Protein AF-A0A935UKI1-F1 (afdb_monomer)

Nearest PDB structures (foldseek):
  5vhy-assembly1_F  TM=3.728E-01  e=3.654E+00  Rattus norvegicus

Radius of gyration: 20.06 Å; Cα contacts (8 Å, |Δi|>4): 167; chains: 1; bounding box: 42×28×61 Å

Sequence (156 aa):
MKQKLTFTSRILVAFASGALIAVFFLPAWRIDLFAPQYPEGLTMNIWINGLSGDVDIINGLNHYIGMKHITVDMFPEFKFLPYVVGFYMLLGLIVAITGKRKFLLIYLGLTVLGGALAMYDFYQWGYKYGHNLDPTAPIQIPGFSYQPPLLGHKDY

Secondary structure (DSSP, 8-state):
---B--HHHHHHHHHHHHHGGGGGTS-SEEEEEEETTEEEEEEEEEETTEEEESHHHHHHHHHHTTPPPP-GGG-GGGGTHHHHHHHHHHHHHHHHHH-BHHHHHHHHHHHHHHHHHHHHHHHHHHHHHHH---TT-S---TT---PPPSSS----

Solvent-accessible surface area (backbone atoms only — not comparable to full-atom values): 8844 Å² total; per-residue (Å²): 128,87,60,61,56,54,70,67,58,24,51,53,37,34,50,59,24,56,55,57,60,52,45,80,80,39,64,69,42,77,47,80,46,79,44,94,92,39,82,88,48,43,42,37,34,34,40,48,65,44,75,46,71,43,53,70,59,51,32,59,55,25,51,40,54,15,30,67,77,83,54,68,82,82,43,68,56,35,80,47,41,59,58,53,53,50,49,51,29,52,52,28,39,50,26,28,73,68,26,37,51,69,52,45,52,51,51,53,52,49,51,53,51,50,52,52,51,52,54,50,50,53,48,52,51,32,47,51,52,18,65,60,52,47,91,81,29,85,44,80,63,91,93,69,62,71,46,69,58,94,69,83,80,79,91,130

Foldseek 3Di:
DPQFADLVVLVVLLVVLVCLVVLQVAFPDKDWADDPVCNVIWIWGHGLQAIDTPLVVVQVVCQQAQFDRDDSVVCPRNVCSVVVSVVLSVLSNVCSVVRGPVSVVVSVVCVVVVVVVVLVVLQVSLQCRFPVGDPPHNDYDPPGTPRADSDDGDDD

Structure (mmCIF, N/CA/C/O backbone):
data_AF-A0A935UKI1-F1
#
_entry.id   AF-A0A935UKI1-F1
#
loop_
_atom_site.group_PDB
_atom_site.id
_atom_site.type_symbol
_atom_site.label_atom_id
_atom_site.label_alt_id
_atom_site.label_comp_id
_atom_site.label_asym_id
_atom_site.label_entity_id
_atom_site.label_seq_id
_atom_site.pdbx_PDB_ins_code
_atom_site.Cartn_x
_atom_site.Cartn_y
_atom_site.Cartn_z
_atom_site.occupancy
_atom_site.B_iso_or_equiv
_atom_site.auth_seq_id
_atom_site.auth_comp_id
_atom_site.auth_asym_id
_atom_site.auth_atom_id
_atom_site.pdbx_PDB_model_num
ATOM 1 N N . MET A 1 1 ? -15.700 -13.249 32.377 1.00 53.31 1 MET A N 1
ATOM 2 C CA . MET A 1 1 ? -14.613 -12.568 31.626 1.00 53.31 1 MET A CA 1
ATOM 3 C C . MET A 1 1 ? -15.061 -11.161 31.243 1.00 53.31 1 MET A C 1
ATOM 5 O O . MET A 1 1 ? -16.158 -11.028 30.715 1.00 53.31 1 MET A O 1
ATOM 9 N N . LYS A 1 2 ? -14.272 -10.111 31.523 1.00 57.97 2 LYS A N 1
ATOM 10 C CA . LYS A 1 2 ? -14.619 -8.726 31.142 1.00 57.97 2 LYS A CA 1
ATOM 11 C C . LYS A 1 2 ? -14.693 -8.619 29.609 1.00 57.97 2 LYS A C 1
ATOM 13 O O . LYS A 1 2 ? -13.683 -8.749 28.930 1.00 57.97 2 LYS A O 1
ATOM 18 N N . GLN A 1 3 ? -15.898 -8.412 29.076 1.00 73.62 3 GLN A N 1
ATOM 19 C CA . GLN A 1 3 ? -16.166 -8.324 27.628 1.00 73.62 3 GLN A CA 1
ATOM 20 C C . GLN A 1 3 ? -15.900 -6.925 27.035 1.00 73.62 3 GLN A C 1
ATOM 22 O O . GLN A 1 3 ? -16.040 -6.724 25.824 1.00 73.62 3 GLN A O 1
ATOM 27 N N . LYS A 1 4 ? -15.534 -5.953 27.882 1.00 85.62 4 LYS A N 1
ATOM 28 C CA . LYS A 1 4 ? -15.270 -4.561 27.503 1.00 85.62 4 LYS A CA 1
ATOM 29 C C . LYS A 1 4 ? -13.772 -4.259 27.496 1.00 85.62 4 LYS A C 1
ATOM 31 O O . LYS A 1 4 ? -13.053 -4.667 28.405 1.00 85.62 4 LYS A O 1
ATOM 36 N N . LEU A 1 5 ? -13.337 -3.532 26.474 1.00 91.56 5 LEU A N 1
ATOM 37 C CA . LEU A 1 5 ? -11.982 -3.008 26.315 1.00 91.56 5 LEU A CA 1
ATOM 38 C C . LEU A 1 5 ? -11.686 -1.904 27.337 1.00 91.56 5 LEU A C 1
ATOM 40 O O . LEU A 1 5 ? -12.594 -1.203 27.791 1.00 91.56 5 LEU A O 1
ATOM 44 N N . THR A 1 6 ? -10.406 -1.733 27.669 1.00 94.94 6 THR A N 1
ATOM 45 C CA . THR A 1 6 ? -9.9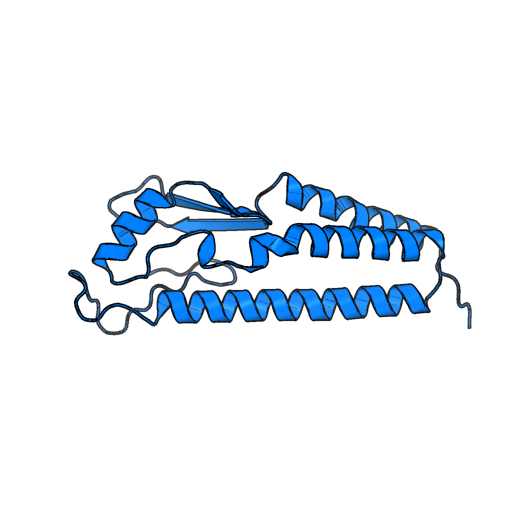43 -0.600 28.479 1.00 94.94 6 THR A CA 1
ATOM 46 C C . THR A 1 6 ? -10.053 0.699 27.680 1.00 94.94 6 THR A C 1
ATOM 48 O O . THR A 1 6 ? -10.100 0.691 26.447 1.00 94.94 6 THR A O 1
ATOM 51 N N . PHE A 1 7 ? -10.089 1.834 28.378 1.00 94.00 7 PHE A N 1
ATOM 52 C CA . PHE A 1 7 ? -10.121 3.149 27.735 1.00 94.00 7 PHE A CA 1
ATOM 53 C C . PHE A 1 7 ? -8.897 3.373 26.835 1.00 94.00 7 PHE A C 1
ATOM 55 O O . PHE A 1 7 ? -9.049 3.775 25.684 1.00 94.00 7 PHE A O 1
ATOM 62 N N . THR A 1 8 ? -7.710 2.985 27.307 1.00 95.50 8 THR A N 1
ATOM 63 C CA . THR A 1 8 ? -6.462 3.046 26.537 1.00 95.50 8 THR A CA 1
ATOM 64 C C . THR A 1 8 ? -6.548 2.253 25.236 1.00 95.50 8 THR A C 1
ATOM 66 O O . THR A 1 8 ? -6.234 2.790 24.181 1.00 95.50 8 THR A O 1
ATOM 69 N N . SER A 1 9 ? -7.041 1.007 25.263 1.00 95.06 9 SER A N 1
ATOM 70 C CA . SER A 1 9 ? -7.194 0.211 24.036 1.00 95.06 9 SER A CA 1
ATOM 71 C C . SER A 1 9 ? -8.155 0.857 23.038 1.00 95.06 9 SER A C 1
ATOM 73 O O . SER A 1 9 ? -7.919 0.795 21.838 1.00 95.06 9 SER A O 1
ATOM 75 N N . ARG A 1 10 ? -9.227 1.499 23.516 1.00 96.50 10 ARG A N 1
ATOM 76 C CA . ARG A 1 10 ? -10.185 2.200 22.649 1.00 96.50 10 ARG A CA 1
ATOM 77 C C . ARG A 1 10 ? -9.544 3.413 21.976 1.00 96.50 10 ARG A C 1
ATOM 79 O O . ARG A 1 10 ? -9.740 3.591 20.779 1.00 96.50 10 ARG A O 1
ATOM 86 N N . ILE A 1 11 ? -8.750 4.192 22.717 1.00 97.69 11 ILE A N 1
ATOM 87 C CA . ILE A 1 11 ? -7.986 5.320 22.162 1.00 97.69 11 ILE A CA 1
ATOM 88 C C . ILE A 1 11 ? -6.979 4.832 21.123 1.00 97.69 11 ILE A C 1
ATOM 90 O O . ILE A 1 11 ? -6.933 5.383 20.030 1.00 97.69 11 ILE A O 1
ATOM 94 N N . LEU A 1 12 ? -6.209 3.785 21.431 1.00 97.06 12 LEU A N 1
ATOM 95 C CA . LEU A 1 12 ? -5.208 3.248 20.505 1.00 97.06 12 LEU A CA 1
ATOM 96 C C . LEU A 1 12 ? -5.843 2.765 19.200 1.00 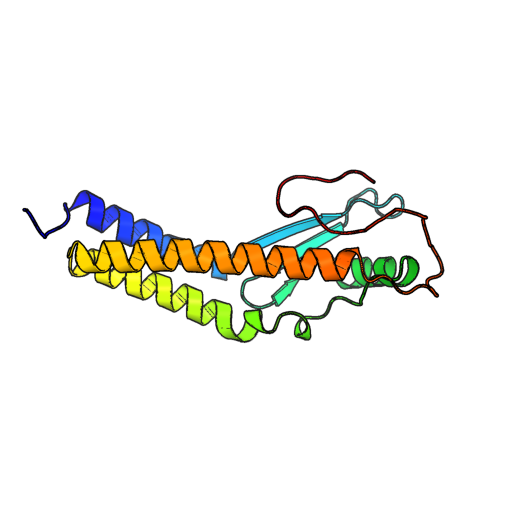97.06 12 LEU A C 1
ATOM 98 O O . LEU A 1 12 ? -5.327 3.061 18.128 1.00 97.06 12 LEU A O 1
ATOM 102 N N . VAL A 1 13 ? -6.984 2.072 19.276 1.00 97.06 13 VAL A N 1
ATOM 103 C CA . VAL A 1 13 ? -7.714 1.640 18.077 1.00 97.06 13 VAL A CA 1
ATOM 104 C C . VAL A 1 13 ? -8.238 2.843 17.294 1.00 97.06 13 VAL A C 1
ATOM 106 O O . VAL A 1 13 ? -8.071 2.872 16.079 1.00 97.06 13 VAL A O 1
ATOM 109 N N . ALA A 1 14 ? -8.825 3.846 17.956 1.00 97.62 14 ALA A N 1
ATOM 110 C CA . ALA A 1 14 ? -9.289 5.058 17.279 1.00 97.62 14 ALA A CA 1
ATOM 111 C C . ALA A 1 14 ? -8.140 5.785 16.568 1.00 97.62 14 ALA A C 1
ATOM 113 O O . ALA A 1 14 ? -8.281 6.155 15.407 1.00 97.62 14 ALA A O 1
ATOM 114 N N . PHE A 1 15 ? -6.997 5.930 17.241 1.00 97.94 15 PHE A N 1
ATOM 115 C CA . PHE A 1 15 ? -5.806 6.557 16.681 1.00 97.94 15 PHE A CA 1
ATOM 116 C C . PHE A 1 15 ? -5.261 5.774 15.483 1.00 97.94 15 PHE A C 1
ATOM 118 O O . PHE A 1 15 ? -5.082 6.351 14.417 1.00 97.94 15 PHE A O 1
ATOM 125 N N . ALA A 1 16 ? -5.069 4.458 15.618 1.00 95.88 16 ALA A N 1
ATOM 126 C CA . ALA A 1 16 ? -4.573 3.611 14.533 1.00 95.88 16 ALA A CA 1
ATOM 127 C C . ALA A 1 16 ? -5.515 3.612 13.318 1.00 95.88 16 ALA A C 1
ATOM 129 O O . ALA A 1 16 ? -5.062 3.677 12.181 1.00 95.88 16 ALA A O 1
ATOM 130 N N . SER A 1 17 ? -6.828 3.589 13.558 1.00 96.31 17 SER A N 1
ATOM 131 C CA . SER A 1 17 ? -7.833 3.651 12.490 1.00 96.31 17 SER A CA 1
ATOM 132 C C . SER A 1 17 ? -7.856 5.027 11.831 1.00 96.31 17 SER A C 1
ATOM 134 O O . SER A 1 17 ? -7.966 5.120 10.617 1.00 96.31 17 SER A O 1
ATOM 136 N N . GLY A 1 18 ? -7.707 6.100 12.612 1.00 97.12 18 GLY A N 1
ATOM 137 C CA . GLY A 1 18 ? -7.590 7.462 12.096 1.00 97.12 18 GLY A CA 1
ATOM 138 C C . GLY A 1 18 ? -6.321 7.672 11.270 1.00 97.12 18 GLY A C 1
ATOM 139 O O . GLY A 1 18 ? -6.378 8.337 10.242 1.00 97.12 18 GLY A O 1
ATOM 140 N N . ALA A 1 19 ? -5.202 7.055 11.656 1.00 97.12 19 ALA A N 1
ATOM 141 C CA . ALA A 1 19 ? -3.925 7.162 10.950 1.00 97.12 19 ALA A CA 1
ATOM 142 C C . ALA A 1 19 ? -3.980 6.635 9.504 1.00 97.12 19 ALA A C 1
ATOM 144 O O . ALA A 1 19 ? -3.221 7.106 8.661 1.00 97.12 19 ALA A O 1
ATOM 145 N N . LEU A 1 20 ? -4.916 5.731 9.183 1.00 96.50 20 LEU A N 1
ATOM 146 C CA . LEU A 1 20 ? -5.144 5.263 7.809 1.00 96.50 20 LEU A CA 1
ATOM 147 C C . LEU A 1 20 ? -5.518 6.395 6.839 1.00 96.50 20 LEU A C 1
ATOM 149 O O . LEU A 1 20 ? -5.316 6.248 5.636 1.00 96.50 20 LEU A O 1
ATOM 153 N N . ILE A 1 21 ? -5.997 7.542 7.337 1.00 97.12 21 ILE A N 1
ATOM 154 C CA . ILE A 1 21 ? -6.265 8.712 6.495 1.00 97.12 21 ILE A CA 1
ATOM 155 C C . ILE A 1 21 ? -5.007 9.205 5.764 1.00 97.12 21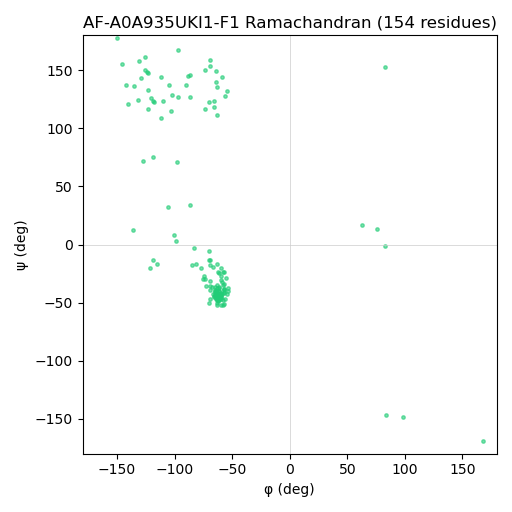 ILE A C 1
ATOM 157 O O . ILE A 1 21 ? -5.112 9.764 4.678 1.00 97.12 21 ILE A O 1
ATOM 161 N N . ALA A 1 22 ? -3.813 8.960 6.317 1.00 97.31 22 ALA A N 1
ATOM 162 C CA . ALA A 1 22 ? -2.550 9.368 5.708 1.00 97.31 22 ALA A CA 1
ATOM 163 C C . ALA A 1 22 ? -2.342 8.754 4.314 1.00 97.31 22 ALA A C 1
ATOM 165 O O . ALA A 1 22 ? -1.755 9.395 3.447 1.00 97.31 22 ALA A O 1
ATOM 166 N N . VAL A 1 23 ? -2.884 7.558 4.068 1.00 95.94 23 VAL A N 1
ATOM 167 C CA . VAL A 1 23 ? -2.742 6.824 2.799 1.00 95.94 23 VAL A CA 1
ATOM 168 C C . VAL A 1 23 ? -3.507 7.508 1.643 1.00 95.94 23 VAL A C 1
ATOM 170 O O . VAL A 1 23 ? -3.272 7.219 0.476 1.00 95.94 23 VAL A O 1
ATOM 173 N N . PHE A 1 24 ? -4.392 8.469 1.937 1.00 96.25 24 PHE A N 1
ATOM 174 C CA . PHE A 1 24 ? -5.031 9.315 0.918 1.00 96.25 24 PHE A CA 1
ATOM 175 C C . PHE A 1 24 ? -4.153 10.487 0.459 1.00 96.25 24 PHE A C 1
ATOM 177 O O . PHE A 1 24 ? -4.439 11.091 -0.572 1.00 96.25 24 PHE A O 1
ATOM 184 N N . PHE A 1 25 ? -3.110 10.825 1.219 1.00 96.88 25 PHE A N 1
ATOM 185 C CA . PHE A 1 25 ? -2.256 11.991 0.972 1.00 96.88 25 PHE A CA 1
ATOM 186 C C . PHE A 1 25 ? -0.794 11.626 0.716 1.00 96.88 25 PHE A C 1
ATOM 188 O O . PHE A 1 25 ? -0.025 12.468 0.260 1.00 96.88 25 PHE A O 1
ATOM 195 N N . LEU A 1 26 ? -0.408 10.386 1.007 1.00 97.06 26 LEU A N 1
ATOM 196 C CA . LEU A 1 26 ? 0.937 9.863 0.818 1.00 97.06 26 LEU A CA 1
ATOM 197 C C . LEU A 1 26 ? 0.886 8.626 -0.087 1.00 97.06 26 LEU A C 1
ATOM 199 O O . LEU A 1 26 ? -0.086 7.868 -0.007 1.00 97.06 26 LEU A O 1
ATOM 203 N N . PRO A 1 27 ? 1.927 8.379 -0.904 1.00 96.50 27 PRO A N 1
ATOM 204 C CA . PRO A 1 27 ? 2.054 7.123 -1.629 1.00 96.50 27 PRO A CA 1
ATOM 205 C C . PRO A 1 27 ? 1.980 5.941 -0.661 1.00 96.50 27 PRO A C 1
ATOM 207 O O . PRO A 1 27 ? 2.665 5.919 0.363 1.00 96.50 27 PRO A O 1
ATOM 210 N N . ALA A 1 28 ? 1.157 4.951 -0.995 1.00 93.88 28 ALA A N 1
ATOM 211 C CA . ALA A 1 28 ? 1.088 3.700 -0.248 1.00 93.88 28 ALA A CA 1
ATOM 212 C C . ALA A 1 28 ? 2.372 2.880 -0.435 1.00 93.88 28 ALA A C 1
ATOM 214 O O . ALA A 1 28 ? 2.786 2.160 0.472 1.00 93.88 28 ALA A O 1
ATOM 215 N N . TRP A 1 29 ? 3.001 3.007 -1.606 1.00 93.50 29 TRP A N 1
ATOM 216 C CA . TRP A 1 29 ? 4.274 2.378 -1.924 1.00 93.50 29 TRP A CA 1
ATOM 217 C C . TRP A 1 29 ? 5.112 3.263 -2.846 1.00 93.50 29 TRP A C 1
ATOM 219 O O . TRP A 1 29 ? 4.576 4.064 -3.612 1.00 93.50 29 TRP A O 1
ATOM 229 N N . ARG A 1 30 ? 6.432 3.087 -2.805 1.00 93.94 30 ARG A N 1
ATOM 230 C CA . ARG A 1 30 ? 7.380 3.741 -3.710 1.00 93.94 30 ARG A CA 1
ATOM 231 C C . ARG A 1 30 ? 8.392 2.719 -4.204 1.00 93.94 3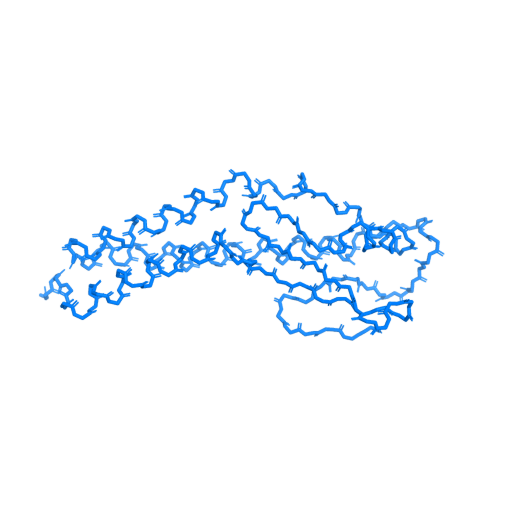0 ARG A C 1
ATOM 233 O O . ARG A 1 30 ? 8.867 1.896 -3.426 1.00 93.94 30 ARG A O 1
ATOM 240 N N . ILE A 1 31 ? 8.688 2.771 -5.496 1.00 92.94 31 ILE A N 1
ATOM 241 C CA . ILE A 1 31 ? 9.721 1.972 -6.148 1.00 92.94 31 ILE A CA 1
ATOM 242 C C . ILE A 1 31 ? 10.737 2.941 -6.737 1.00 92.94 31 ILE A C 1
ATOM 244 O O . ILE A 1 31 ? 10.372 3.809 -7.530 1.00 92.94 31 ILE A O 1
ATOM 248 N N . ASP A 1 32 ? 11.993 2.779 -6.340 1.00 93.31 32 ASP A N 1
ATOM 249 C CA . ASP A 1 32 ? 13.123 3.495 -6.916 1.00 93.31 32 ASP A CA 1
ATOM 250 C C . ASP A 1 32 ? 13.865 2.545 -7.864 1.00 93.31 32 ASP A C 1
ATOM 252 O O . ASP A 1 32 ? 14.175 1.406 -7.504 1.00 93.31 32 ASP A O 1
ATOM 256 N N . LEU A 1 33 ? 14.108 3.000 -9.090 1.00 91.62 33 LEU A N 1
ATOM 257 C CA . LEU A 1 33 ? 14.788 2.255 -10.142 1.00 91.62 33 LEU A CA 1
ATOM 258 C C . LEU A 1 33 ? 16.038 3.018 -10.562 1.00 91.62 33 LEU A C 1
ATOM 260 O O . LEU A 1 33 ? 15.965 4.180 -10.947 1.00 91.62 33 LEU A O 1
ATOM 264 N N . PHE A 1 34 ? 17.182 2.347 -10.535 1.00 90.00 34 PHE A N 1
ATOM 265 C CA . PHE A 1 34 ? 18.446 2.920 -10.977 1.00 90.00 34 PHE A CA 1
ATOM 266 C C . PHE A 1 34 ? 18.864 2.246 -12.275 1.00 90.00 34 PHE A C 1
ATOM 268 O O . PHE A 1 34 ? 18.981 1.024 -12.341 1.00 90.00 34 PHE A O 1
ATOM 275 N N . ALA A 1 35 ? 19.073 3.050 -13.312 1.00 86.44 35 ALA A N 1
ATOM 276 C CA . ALA A 1 35 ? 19.557 2.590 -14.604 1.00 86.44 35 ALA A CA 1
ATOM 277 C C . ALA A 1 35 ? 20.830 3.365 -14.963 1.00 86.44 35 ALA A C 1
ATOM 279 O O . ALA A 1 35 ? 20.918 4.548 -14.635 1.00 86.44 35 ALA A O 1
ATOM 280 N N . PRO A 1 36 ? 21.790 2.771 -15.696 1.00 85.31 36 PRO A N 1
ATOM 281 C CA . PRO A 1 36 ? 22.990 3.489 -16.127 1.00 85.31 36 PRO A CA 1
ATOM 282 C C . PRO A 1 36 ? 22.696 4.776 -16.913 1.00 85.31 36 PRO A C 1
ATOM 284 O O . PRO A 1 36 ? 23.492 5.708 -16.868 1.00 85.31 36 PRO A O 1
ATOM 287 N N . GLN A 1 37 ? 21.561 4.837 -17.625 1.00 87.12 37 GLN A N 1
ATOM 288 C CA . GLN A 1 37 ? 21.136 6.036 -18.358 1.00 87.12 37 GLN A CA 1
ATOM 289 C C . GLN A 1 37 ? 20.541 7.137 -17.464 1.00 87.12 37 GLN A C 1
ATOM 291 O O . GLN A 1 37 ? 20.518 8.287 -17.888 1.00 87.12 37 GLN A O 1
ATOM 296 N N . TYR A 1 38 ? 20.081 6.790 -16.258 1.00 92.12 38 TYR A N 1
ATOM 297 C CA . TYR A 1 38 ? 19.416 7.681 -15.300 1.00 92.12 38 TYR A CA 1
ATOM 298 C C . TYR A 1 38 ? 20.124 7.587 -13.937 1.00 92.12 38 TYR A C 1
ATOM 300 O O . TYR A 1 38 ? 19.602 6.958 -13.009 1.00 92.12 38 TYR A O 1
ATOM 308 N N . PRO A 1 39 ? 21.348 8.140 -13.810 1.00 90.69 39 PRO A N 1
ATOM 309 C CA . PRO A 1 39 ? 22.139 8.076 -12.577 1.00 90.69 39 PRO A CA 1
ATOM 310 C C . PRO A 1 39 ? 21.471 8.773 -11.382 1.00 90.69 39 PRO A C 1
ATOM 312 O O . PRO A 1 39 ? 21.760 8.440 -10.235 1.00 90.69 39 PRO A O 1
ATOM 315 N N . GLU A 1 40 ? 20.573 9.721 -11.636 1.00 92.69 40 GLU A N 1
ATOM 316 C CA . GLU A 1 40 ? 19.720 10.374 -10.644 1.00 92.69 40 GLU A CA 1
ATOM 317 C C . GLU A 1 40 ? 18.645 9.445 -10.053 1.00 92.69 40 GLU A C 1
ATOM 319 O O . GLU A 1 40 ? 18.118 9.732 -8.977 1.00 92.69 40 GLU A O 1
ATOM 324 N N . GLY A 1 41 ? 18.367 8.320 -10.716 1.00 94.00 41 GLY A N 1
ATOM 325 C CA . GLY A 1 41 ? 17.305 7.384 -10.367 1.00 94.00 41 GLY A CA 1
ATOM 326 C C . GLY A 1 41 ? 15.936 7.802 -10.906 1.00 94.00 41 GLY A C 1
ATOM 327 O O . GLY A 1 41 ? 15.639 8.975 -11.108 1.00 94.00 41 GLY A O 1
ATOM 328 N N . LEU A 1 42 ? 15.086 6.806 -11.129 1.00 95.81 42 LEU A N 1
ATOM 329 C CA . LEU A 1 42 ? 13.697 6.952 -11.545 1.00 95.81 42 LEU A CA 1
ATOM 330 C C . LEU A 1 42 ? 12.781 6.509 -10.415 1.00 95.81 42 LEU A C 1
ATOM 332 O O . LEU A 1 42 ? 13.070 5.549 -9.698 1.00 95.81 42 LEU A O 1
ATOM 336 N N . THR A 1 43 ? 11.651 7.185 -10.277 1.00 96.12 43 THR A N 1
ATOM 337 C CA . THR A 1 43 ? 10.730 6.963 -9.167 1.00 96.12 43 THR A CA 1
ATOM 338 C C . THR A 1 43 ? 9.345 6.597 -9.671 1.00 96.12 43 THR A C 1
ATOM 340 O O . THR A 1 43 ? 8.785 7.255 -10.541 1.00 96.12 43 THR A O 1
ATOM 343 N N . MET A 1 44 ? 8.746 5.560 -9.093 1.00 95.81 44 MET A N 1
ATOM 344 C CA . MET A 1 44 ? 7.336 5.238 -9.291 1.00 95.81 44 MET A CA 1
ATOM 345 C C . MET A 1 44 ? 6.630 5.196 -7.943 1.00 95.81 44 MET A C 1
ATOM 347 O O . MET A 1 44 ? 6.917 4.355 -7.090 1.00 95.81 44 MET A O 1
ATOM 351 N N . ASN A 1 45 ? 5.673 6.100 -7.763 1.00 96.50 45 ASN A N 1
ATOM 352 C CA . ASN A 1 45 ? 4.826 6.167 -6.583 1.00 96.50 45 ASN A CA 1
ATOM 353 C C . ASN A 1 45 ? 3.505 5.453 -6.860 1.00 96.50 45 ASN A C 1
ATOM 355 O O . ASN A 1 45 ? 2.808 5.771 -7.826 1.00 96.50 45 ASN A O 1
ATOM 359 N N . ILE A 1 46 ? 3.150 4.519 -5.984 1.00 95.19 46 ILE A N 1
ATOM 360 C CA . ILE A 1 46 ? 1.890 3.783 -6.010 1.00 95.19 46 ILE A CA 1
ATOM 361 C C . ILE A 1 46 ? 0.985 4.377 -4.937 1.00 95.19 46 ILE A C 1
ATOM 363 O O . ILE A 1 46 ? 1.261 4.300 -3.738 1.00 95.19 46 ILE A O 1
ATOM 367 N N . TRP A 1 47 ? -0.108 4.977 -5.379 1.00 96.88 47 TRP A N 1
ATOM 368 C CA . TRP A 1 47 ? -1.147 5.557 -4.541 1.00 96.88 47 TRP A CA 1
ATOM 369 C C . TRP A 1 47 ? -2.292 4.563 -4.388 1.00 96.88 47 TRP A C 1
ATOM 371 O O . TRP A 1 47 ? -2.412 3.601 -5.142 1.00 96.88 47 TRP A O 1
ATOM 381 N N . ILE A 1 48 ? -3.199 4.821 -3.450 1.00 95.44 48 ILE A N 1
ATOM 382 C CA . ILE A 1 48 ? -4.408 3.993 -3.289 1.00 95.44 48 ILE A CA 1
ATOM 383 C C . ILE A 1 48 ? -5.339 4.023 -4.505 1.00 95.44 48 ILE A C 1
ATOM 385 O O . ILE A 1 48 ? -6.235 3.191 -4.604 1.00 95.44 48 ILE A O 1
ATOM 389 N N . ASN A 1 49 ? -5.171 5.000 -5.393 1.00 95.69 49 ASN A N 1
ATOM 390 C CA . ASN A 1 49 ? -6.063 5.285 -6.511 1.00 95.69 49 ASN A CA 1
ATOM 391 C C . ASN A 1 49 ? -5.317 5.578 -7.824 1.00 95.69 49 ASN A C 1
ATOM 393 O O . ASN A 1 49 ? -5.933 6.086 -8.760 1.00 95.69 49 ASN A O 1
ATOM 397 N N . GLY A 1 50 ? -4.012 5.308 -7.907 1.00 95.81 50 GLY A N 1
ATOM 398 C CA . GLY A 1 50 ? -3.259 5.612 -9.118 1.00 95.81 50 GLY A CA 1
ATOM 399 C C . GLY A 1 50 ? -1.748 5.514 -8.975 1.00 95.81 50 GLY A C 1
ATOM 400 O O . GLY A 1 50 ? -1.217 5.026 -7.980 1.00 95.81 50 GLY A O 1
ATOM 401 N N . LEU A 1 51 ? -1.061 6.008 -10.002 1.00 96.81 51 LEU A N 1
ATOM 402 C CA . LEU A 1 51 ? 0.393 6.018 -10.116 1.00 96.81 51 LEU A CA 1
ATOM 403 C C . LEU A 1 51 ? 0.887 7.442 -10.383 1.00 96.81 51 LEU A C 1
ATOM 405 O O . LEU A 1 51 ? 0.184 8.237 -11.007 1.00 96.81 51 LEU A O 1
ATOM 409 N N . SER A 1 52 ? 2.098 7.762 -9.934 1.00 97.00 52 SER A N 1
ATOM 410 C CA . SER A 1 52 ? 2.801 8.991 -10.320 1.00 97.00 52 SER A CA 1
ATOM 411 C C . SER A 1 52 ? 4.320 8.806 -10.302 1.00 97.00 52 SER A C 1
ATOM 413 O O . SER A 1 52 ? 4.814 7.742 -9.925 1.00 97.00 52 SER A O 1
ATOM 415 N N . GLY A 1 53 ? 5.058 9.848 -10.688 1.00 96.50 53 GLY A N 1
ATOM 416 C CA . GLY A 1 53 ? 6.511 9.806 -10.863 1.00 96.50 53 GLY A CA 1
ATOM 417 C C . GLY A 1 53 ? 6.879 9.605 -12.331 1.00 96.50 53 GLY A C 1
ATOM 418 O O . GLY A 1 53 ? 6.137 10.010 -13.223 1.00 96.50 53 GLY A O 1
ATOM 419 N N . ASP A 1 54 ? 7.995 8.937 -12.576 1.00 96.94 54 ASP A N 1
ATOM 420 C CA . ASP A 1 54 ? 8.647 8.785 -13.878 1.00 96.94 54 ASP A CA 1
ATOM 421 C C . ASP A 1 54 ? 8.099 7.592 -14.684 1.00 96.94 54 ASP A C 1
ATOM 423 O O . ASP A 1 54 ? 8.828 6.919 -15.413 1.00 96.94 54 ASP A O 1
ATOM 427 N N . VAL A 1 55 ? 6.799 7.302 -14.545 1.00 95.62 55 VAL A N 1
ATOM 428 C CA . VAL A 1 55 ? 6.144 6.098 -15.097 1.00 95.62 55 VAL A CA 1
ATOM 429 C C . VAL A 1 55 ? 6.324 5.997 -16.612 1.00 95.62 55 VAL A C 1
ATOM 431 O O . VAL A 1 55 ? 6.611 4.916 -17.121 1.00 95.62 55 VAL A O 1
ATOM 434 N N . ASP A 1 56 ? 6.220 7.114 -17.332 1.00 95.50 56 ASP A N 1
ATOM 435 C CA . ASP A 1 56 ? 6.379 7.139 -18.790 1.00 95.50 56 ASP A CA 1
ATOM 436 C C . ASP A 1 56 ? 7.818 6.820 -19.224 1.00 95.50 56 ASP A C 1
ATOM 438 O O . ASP A 1 56 ? 8.031 6.106 -20.205 1.00 95.50 56 ASP A O 1
ATOM 442 N N . ILE A 1 57 ? 8.812 7.283 -18.459 1.00 95.50 57 ILE A N 1
ATOM 443 C CA . ILE A 1 57 ? 10.230 6.994 -18.709 1.00 95.50 57 ILE A CA 1
ATOM 444 C C . ILE A 1 57 ? 10.514 5.517 -18.432 1.00 95.50 57 ILE A C 1
ATOM 446 O O . ILE A 1 57 ? 11.100 4.825 -19.267 1.00 95.50 57 ILE A O 1
ATOM 450 N N . ILE A 1 58 ? 10.033 5.012 -17.292 1.00 94.94 58 ILE A N 1
ATOM 451 C CA . ILE A 1 58 ? 10.123 3.595 -16.922 1.00 94.94 58 ILE A CA 1
ATOM 452 C C . ILE A 1 58 ? 9.472 2.729 -18.008 1.00 94.94 58 ILE A C 1
ATOM 454 O O . ILE A 1 58 ? 10.042 1.724 -18.418 1.00 94.94 58 ILE A O 1
ATOM 458 N N . ASN A 1 59 ? 8.326 3.143 -18.546 1.00 95.19 59 ASN A N 1
ATOM 459 C CA . ASN A 1 59 ? 7.661 2.467 -19.655 1.00 95.19 59 ASN A CA 1
ATOM 460 C C . ASN A 1 59 ? 8.475 2.451 -20.951 1.00 95.19 59 ASN A C 1
ATOM 462 O O . ASN A 1 59 ? 8.463 1.442 -21.660 1.00 95.19 59 ASN A O 1
ATOM 466 N N . GLY A 1 60 ? 9.197 3.531 -21.249 1.00 93.69 60 GLY A N 1
ATOM 467 C CA . GLY A 1 60 ? 10.162 3.562 -22.344 1.00 93.69 60 GLY A CA 1
ATOM 468 C C . GLY A 1 60 ? 11.265 2.519 -22.161 1.00 93.69 60 GLY A C 1
ATOM 469 O O . GLY A 1 60 ? 11.575 1.791 -23.100 1.00 93.69 60 GLY A O 1
ATOM 470 N N . LEU A 1 61 ? 11.804 2.385 -20.946 1.00 92.00 61 LEU A N 1
ATOM 471 C CA . LEU A 1 61 ? 12.806 1.365 -20.618 1.00 92.00 61 LEU A CA 1
ATOM 472 C C . LEU A 1 61 ? 12.238 -0.058 -20.708 1.00 92.00 61 LEU A C 1
ATOM 474 O O . LEU A 1 61 ? 12.852 -0.924 -21.330 1.00 92.00 61 LEU A O 1
ATOM 478 N N . ASN A 1 62 ? 11.044 -0.280 -20.153 1.00 93.00 62 ASN A N 1
ATOM 479 C CA . ASN A 1 62 ? 10.343 -1.566 -20.154 1.00 93.00 62 ASN A CA 1
ATOM 480 C C . ASN A 1 62 ? 10.191 -2.143 -21.563 1.00 93.00 62 ASN A C 1
ATOM 482 O O . ASN A 1 62 ? 10.391 -3.341 -21.759 1.00 93.00 62 ASN A O 1
ATOM 486 N N . HIS A 1 63 ? 9.891 -1.290 -22.545 1.00 91.44 63 HIS A N 1
ATOM 487 C CA . HIS A 1 63 ? 9.744 -1.693 -23.941 1.00 91.44 63 HIS A CA 1
ATOM 488 C C . HIS A 1 63 ? 10.999 -2.389 -24.493 1.00 91.44 63 HIS A C 1
ATOM 490 O O . HIS A 1 63 ? 10.884 -3.380 -25.211 1.00 91.44 63 HIS A O 1
ATOM 496 N N . TYR A 1 64 ? 12.198 -1.927 -24.123 1.00 90.81 64 TYR A N 1
ATOM 497 C CA . TYR A 1 64 ? 13.449 -2.499 -24.628 1.00 90.81 64 TYR A CA 1
ATOM 498 C C . TYR A 1 64 ? 13.781 -3.867 -24.031 1.00 90.81 64 TYR A C 1
ATOM 500 O O . TYR A 1 64 ? 14.410 -4.677 -24.707 1.00 90.81 64 TYR A O 1
ATOM 508 N N . ILE A 1 65 ? 13.352 -4.126 -22.796 1.00 90.75 65 ILE A N 1
ATOM 509 C CA . ILE A 1 65 ? 13.596 -5.381 -22.063 1.00 90.75 65 ILE A CA 1
ATOM 510 C C . ILE A 1 65 ? 12.386 -6.329 -22.077 1.00 90.75 65 ILE A C 1
ATOM 512 O O . ILE A 1 65 ? 12.362 -7.331 -21.364 1.00 90.75 65 ILE A O 1
ATOM 516 N N . GLY A 1 66 ? 11.356 -6.004 -22.864 1.00 91.38 66 GLY A N 1
ATOM 517 C CA . GLY A 1 66 ? 10.174 -6.844 -23.050 1.00 91.38 66 GLY A CA 1
ATOM 518 C C . GLY A 1 66 ? 9.192 -6.835 -21.885 1.00 91.38 66 GLY A C 1
ATOM 519 O O . GLY A 1 66 ? 8.304 -7.684 -21.834 1.00 91.38 66 GLY A O 1
ATOM 520 N N . MET A 1 67 ? 9.323 -5.903 -20.943 1.00 93.25 67 MET A N 1
ATOM 521 C CA . MET A 1 67 ? 8.352 -5.737 -19.869 1.00 93.25 67 MET A CA 1
ATOM 522 C C . MET A 1 67 ? 7.069 -5.089 -20.392 1.00 93.25 67 MET A C 1
ATOM 524 O O . MET A 1 67 ? 7.076 -4.285 -21.327 1.00 93.25 67 MET A O 1
ATOM 528 N N . LYS A 1 68 ? 5.942 -5.426 -19.760 1.00 91.69 68 LYS A N 1
ATOM 529 C CA . LYS A 1 68 ? 4.643 -4.856 -20.129 1.00 91.69 68 LYS A CA 1
ATOM 530 C C . LYS A 1 68 ? 4.607 -3.351 -19.877 1.00 91.69 68 LYS A C 1
ATOM 532 O O . LYS A 1 68 ? 5.216 -2.848 -18.940 1.00 91.69 68 LYS A O 1
ATOM 537 N N . HIS A 1 69 ? 3.828 -2.644 -20.686 1.00 93.56 69 HIS A N 1
ATOM 538 C CA . HIS A 1 69 ? 3.574 -1.226 -20.473 1.00 93.56 69 HIS A CA 1
ATOM 539 C C . HIS A 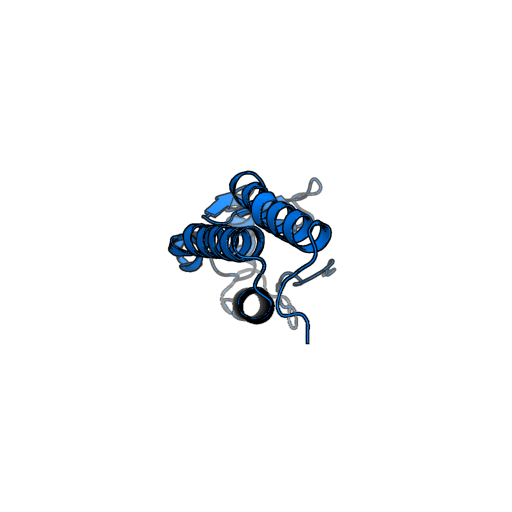1 69 ? 2.699 -1.024 -19.227 1.00 93.56 69 HIS A C 1
ATOM 541 O O . HIS A 1 69 ? 1.598 -1.568 -19.144 1.00 93.56 69 HIS A O 1
ATOM 547 N N . ILE A 1 70 ? 3.195 -0.255 -18.260 1.00 93.75 70 ILE A N 1
ATOM 548 C CA . ILE A 1 70 ? 2.511 0.064 -17.012 1.00 93.75 70 ILE A CA 1
ATOM 549 C C . ILE A 1 70 ? 1.397 1.068 -17.281 1.00 93.75 70 ILE A C 1
ATOM 551 O O . ILE A 1 70 ? 1.662 2.212 -17.643 1.00 93.75 70 ILE A O 1
ATOM 555 N N . THR A 1 71 ? 0.153 0.661 -17.031 1.00 92.06 71 THR A N 1
ATOM 556 C CA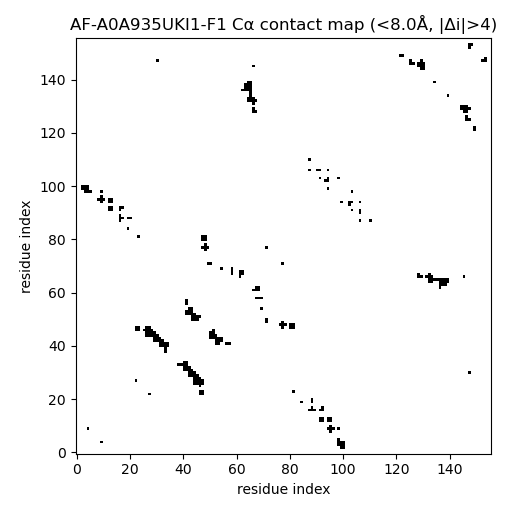 . THR A 1 71 ? -1.016 1.547 -17.038 1.00 92.06 71 THR A CA 1
ATOM 557 C C . THR A 1 71 ? -1.855 1.364 -15.778 1.00 92.06 71 THR A C 1
ATOM 559 O O . THR A 1 71 ? -1.825 0.317 -15.131 1.00 92.06 71 THR A O 1
ATOM 562 N N . VAL A 1 72 ? -2.644 2.388 -15.443 1.00 91.25 72 VAL A N 1
ATOM 563 C CA . VAL A 1 72 ? -3.590 2.374 -14.311 1.00 91.25 72 VAL A CA 1
ATOM 564 C C . VAL A 1 72 ? -4.625 1.249 -14.452 1.00 91.25 72 VAL A C 1
ATOM 566 O O . VAL A 1 72 ? -5.020 0.657 -13.453 1.00 91.25 72 VAL A O 1
ATOM 569 N N . ASP A 1 73 ? -5.018 0.893 -15.678 1.00 90.56 73 ASP A N 1
ATOM 570 C CA . ASP A 1 73 ? -6.006 -0.164 -15.939 1.00 90.56 73 ASP A CA 1
ATOM 571 C C . ASP A 1 73 ? -5.530 -1.569 -15.551 1.00 90.56 73 ASP A C 1
ATOM 573 O O . ASP A 1 73 ? -6.354 -2.462 -15.350 1.00 90.56 73 ASP A O 1
ATOM 577 N N . MET A 1 74 ? -4.217 -1.772 -15.404 1.00 90.69 74 MET A N 1
ATOM 578 C CA . MET A 1 74 ? -3.671 -3.031 -14.894 1.00 90.69 74 MET A CA 1
ATOM 579 C C . MET A 1 74 ? -3.953 -3.248 -13.402 1.00 90.69 74 MET A C 1
ATOM 581 O O . MET A 1 74 ? -3.752 -4.361 -12.922 1.00 90.69 74 MET A O 1
ATOM 585 N N . PHE A 1 75 ? -4.398 -2.205 -12.694 1.00 91.81 75 PHE A N 1
ATOM 586 C CA . PHE A 1 75 ? -4.671 -2.198 -11.259 1.00 91.81 75 PHE A CA 1
ATOM 587 C C . PHE A 1 75 ? -6.156 -1.886 -11.011 1.00 91.81 75 PHE A C 1
ATOM 589 O O . PHE A 1 75 ? -6.517 -0.762 -10.634 1.00 91.81 75 PHE A O 1
ATOM 596 N N . PRO A 1 76 ? -7.070 -2.848 -11.243 1.00 91.88 76 PRO A N 1
ATOM 597 C CA . PRO A 1 76 ? -8.491 -2.658 -10.949 1.00 91.88 76 PRO A CA 1
ATOM 598 C C . PRO A 1 76 ? -8.750 -2.290 -9.477 1.00 91.88 76 PRO A C 1
ATOM 600 O O . PRO A 1 76 ? -9.755 -1.641 -9.176 1.00 91.88 76 PRO A O 1
ATOM 603 N N . GLU A 1 77 ? -7.827 -2.641 -8.580 1.00 92.31 77 GLU A N 1
ATOM 604 C CA . GLU A 1 77 ? -7.813 -2.327 -7.154 1.00 92.31 77 GLU A CA 1
ATOM 605 C C . GLU A 1 77 ? -7.954 -0.831 -6.890 1.00 92.31 77 GLU A C 1
ATOM 607 O O . GLU A 1 77 ? -8.690 -0.442 -5.984 1.00 92.31 77 GLU A O 1
ATOM 612 N N . PHE A 1 78 ? -7.354 0.034 -7.713 1.00 94.62 78 PHE A N 1
ATOM 613 C CA . PHE A 1 78 ? -7.431 1.489 -7.537 1.00 94.62 78 PHE A CA 1
ATOM 614 C C . PHE A 1 78 ? -8.863 2.033 -7.547 1.00 94.62 78 PHE A C 1
ATOM 616 O O . PHE A 1 78 ? -9.137 3.074 -6.947 1.00 94.62 78 PHE A O 1
ATOM 623 N N . LYS A 1 79 ? -9.806 1.315 -8.170 1.00 95.31 79 LYS A N 1
ATOM 624 C CA . LYS A 1 79 ? -11.225 1.694 -8.192 1.00 95.31 79 LYS A CA 1
ATOM 625 C C . LYS A 1 79 ? -11.917 1.445 -6.854 1.00 95.31 79 LYS A C 1
ATOM 627 O O . LYS A 1 79 ? -12.899 2.124 -6.560 1.00 95.31 79 LYS A O 1
ATOM 632 N N . PHE A 1 80 ? -11.444 0.485 -6.055 1.00 95.38 80 PHE A N 1
ATOM 633 C CA . PHE A 1 80 ? -12.115 0.076 -4.819 1.00 95.38 80 PHE A CA 1
ATOM 634 C C . PHE A 1 80 ? -11.279 0.212 -3.536 1.00 95.38 80 PHE A C 1
ATOM 636 O O . PHE A 1 80 ? -11.861 0.315 -2.455 1.00 95.38 80 PHE A O 1
ATOM 643 N N . LEU A 1 81 ? -9.948 0.280 -3.618 1.00 95.06 81 LEU A N 1
ATOM 644 C CA . LEU A 1 81 ? -9.047 0.419 -2.468 1.00 95.06 81 LEU A CA 1
ATOM 645 C C . LEU A 1 81 ? -9.369 1.621 -1.566 1.00 95.06 81 LEU A C 1
ATOM 647 O O . LEU A 1 81 ? -9.398 1.421 -0.350 1.00 95.06 81 LEU A O 1
ATOM 651 N N . PRO A 1 82 ? -9.698 2.828 -2.080 1.00 96.62 82 PRO A N 1
ATOM 652 C CA . PRO A 1 82 ? -10.093 3.945 -1.219 1.00 96.62 82 PRO A CA 1
ATOM 653 C C . PRO A 1 82 ? -11.303 3.619 -0.330 1.00 96.62 82 PRO A C 1
ATOM 655 O O . PRO A 1 82 ? -11.327 3.965 0.853 1.00 96.62 82 PRO A O 1
ATOM 658 N N . TYR A 1 83 ? -12.285 2.884 -0.862 1.00 97.38 83 TYR A N 1
ATOM 659 C CA . TYR A 1 83 ? -13.457 2.447 -0.098 1.00 97.38 83 TYR A CA 1
ATOM 660 C C . TYR A 1 83 ? -13.113 1.342 0.901 1.00 97.38 83 TYR A C 1
ATOM 662 O O . TYR A 1 83 ? -13.654 1.337 2.005 1.00 97.38 83 TYR A O 1
ATOM 670 N N . VAL A 1 84 ? -12.195 0.434 0.555 1.00 96.69 84 VAL A N 1
ATOM 671 C CA . VAL A 1 84 ? -11.695 -0.595 1.481 1.00 96.69 84 VAL A CA 1
ATOM 672 C C . VAL A 1 84 ? -10.994 0.054 2.675 1.00 96.69 84 VAL A C 1
ATOM 674 O O . VAL A 1 84 ? -11.283 -0.300 3.818 1.00 96.69 84 VAL A O 1
ATOM 677 N N . VAL A 1 85 ? -10.131 1.047 2.443 1.00 97.00 85 VAL A N 1
ATOM 678 C CA . VAL A 1 85 ? -9.480 1.803 3.525 1.00 97.00 85 VAL A CA 1
ATOM 679 C C . VAL A 1 85 ? -10.525 2.530 4.373 1.00 97.00 85 VAL A C 1
ATOM 681 O O . VAL A 1 85 ? -10.517 2.389 5.596 1.00 97.00 85 VAL A O 1
ATOM 684 N N . GLY A 1 86 ? -11.480 3.225 3.745 1.00 97.81 86 GLY A N 1
ATOM 685 C CA . GLY A 1 86 ? -12.588 3.877 4.451 1.00 97.81 86 GLY A CA 1
ATOM 686 C C . GLY A 1 86 ? -13.414 2.903 5.303 1.00 97.81 86 GLY A C 1
ATOM 687 O O . GLY A 1 86 ? -13.766 3.212 6.442 1.00 97.81 86 GLY A O 1
ATOM 688 N N . PHE A 1 87 ? -13.659 1.690 4.806 1.00 97.88 87 PHE A N 1
ATOM 689 C CA . PHE A 1 87 ? -14.316 0.623 5.557 1.00 97.88 87 PHE A CA 1
ATOM 690 C C . PHE A 1 87 ? -13.517 0.219 6.806 1.00 97.88 87 PHE A C 1
ATOM 692 O O . PHE A 1 87 ? -14.098 0.140 7.891 1.00 97.88 87 PHE A O 1
ATOM 699 N N . TYR A 1 88 ? -12.198 0.021 6.699 1.00 97.69 88 TYR A N 1
ATOM 700 C CA . TYR A 1 88 ? -11.353 -0.286 7.861 1.00 97.69 88 TYR A CA 1
ATOM 701 C C . TYR A 1 88 ? -11.321 0.862 8.875 1.00 97.69 88 TYR A C 1
ATOM 703 O O . TYR A 1 88 ? -11.426 0.608 10.076 1.00 97.69 88 TYR A O 1
ATOM 711 N N . MET A 1 89 ? -11.266 2.114 8.413 1.00 98.06 89 MET A N 1
ATOM 712 C CA . MET A 1 89 ? -11.358 3.292 9.283 1.00 98.06 89 MET A CA 1
ATOM 713 C C . MET A 1 89 ? -12.663 3.286 10.090 1.00 98.06 89 MET A C 1
ATOM 715 O O . MET A 1 89 ? -12.639 3.380 11.319 1.00 98.06 89 MET A O 1
ATOM 719 N N . LEU A 1 90 ? -13.806 3.122 9.415 1.00 97.88 90 LEU A N 1
ATOM 720 C CA . LEU A 1 90 ? -15.123 3.091 10.056 1.00 97.88 90 LEU A CA 1
ATOM 721 C C . LEU A 1 90 ? -15.260 1.914 11.025 1.00 97.88 90 LEU A C 1
ATOM 723 O O . LEU A 1 90 ? -15.734 2.090 12.149 1.00 97.88 90 LEU A O 1
ATOM 727 N N . LEU A 1 91 ? -14.819 0.721 10.624 1.00 97.50 91 LEU A N 1
ATOM 728 C CA . LEU A 1 91 ? -14.877 -0.469 11.466 1.00 97.50 91 LEU A CA 1
ATOM 729 C C . LEU A 1 91 ? -14.043 -0.291 12.741 1.00 97.50 91 LEU A C 1
ATOM 731 O O . LEU A 1 91 ? -14.510 -0.610 13.836 1.00 97.50 91 LEU A O 1
ATOM 735 N N . GLY A 1 92 ? -12.846 0.277 12.624 1.00 97.69 92 GLY A N 1
ATOM 736 C CA . GLY A 1 92 ? -11.990 0.578 13.763 1.00 97.69 92 GLY A CA 1
ATOM 737 C C . GLY A 1 92 ? -12.584 1.635 14.705 1.00 97.69 92 GLY A C 1
ATOM 738 O O . GLY A 1 92 ? -12.574 1.456 15.927 1.00 97.69 92 GLY A O 1
ATOM 739 N N . LEU A 1 93 ? -13.231 2.677 14.173 1.00 97.56 93 LEU A N 1
ATOM 740 C CA . LEU A 1 93 ? -13.989 3.635 14.989 1.00 97.56 93 LEU A CA 1
ATOM 741 C C . LEU A 1 93 ? -15.171 2.972 15.716 1.00 97.56 93 LEU A C 1
ATOM 743 O O . LEU A 1 93 ? -15.387 3.240 16.900 1.00 97.56 93 LEU A O 1
ATOM 747 N N . ILE A 1 94 ? -15.895 2.047 15.075 1.00 96.94 94 ILE A N 1
ATOM 748 C CA . ILE A 1 94 ? -16.959 1.259 15.726 1.00 96.94 94 ILE A CA 1
ATOM 749 C C . ILE A 1 94 ? -16.392 0.439 16.892 1.00 96.94 94 ILE A C 1
ATOM 751 O O . ILE A 1 94 ? -16.996 0.397 17.970 1.00 96.94 94 ILE A O 1
ATOM 755 N N . VAL A 1 95 ? -15.223 -0.188 16.727 1.00 97.19 95 VAL A N 1
ATOM 756 C CA . VAL A 1 95 ? -14.533 -0.904 17.814 1.00 97.19 95 VAL A CA 1
ATOM 757 C C . VAL A 1 95 ? -14.204 0.047 18.964 1.00 97.19 95 VAL A C 1
ATOM 759 O O . VAL A 1 95 ? -14.493 -0.269 20.123 1.00 97.19 95 VAL A O 1
ATOM 762 N N . ALA A 1 96 ? -13.652 1.222 18.660 1.00 96.88 96 ALA A N 1
ATOM 763 C CA . ALA A 1 96 ? -13.295 2.223 19.658 1.00 96.88 96 ALA A CA 1
ATOM 764 C C . ALA A 1 96 ? -14.521 2.760 20.414 1.00 96.88 96 ALA A C 1
ATOM 766 O O . ALA A 1 96 ? -14.492 2.864 21.641 1.00 96.88 96 ALA A O 1
ATOM 767 N N . ILE A 1 97 ? -15.630 3.039 19.728 1.00 96.31 97 ILE A N 1
ATOM 768 C CA . ILE A 1 97 ? -16.859 3.558 20.346 1.00 96.31 97 ILE A CA 1
ATOM 769 C C . ILE A 1 97 ? -17.535 2.480 21.194 1.00 96.31 97 ILE A C 1
ATOM 771 O O . ILE A 1 97 ? -17.831 2.710 22.365 1.00 96.31 97 ILE A O 1
ATOM 775 N N . THR A 1 98 ? -17.745 1.285 20.644 1.00 95.38 98 THR A N 1
ATOM 776 C CA . THR A 1 98 ? -18.491 0.219 21.333 1.00 95.38 98 THR A CA 1
ATOM 777 C C . THR A 1 98 ? -17.686 -0.456 22.442 1.00 95.38 98 THR A C 1
ATOM 779 O O . THR A 1 98 ? -18.265 -0.966 23.404 1.00 95.38 98 THR A O 1
ATOM 782 N N . GLY A 1 99 ? -16.356 -0.504 22.311 1.00 94.62 99 GLY A N 1
ATOM 783 C CA . GLY A 1 99 ? -15.458 -1.146 23.265 1.00 94.62 99 GLY A CA 1
ATOM 784 C C . GLY A 1 99 ? -15.674 -2.656 23.408 1.00 94.62 99 GLY A C 1
ATOM 785 O O . GLY A 1 99 ? -15.259 -3.225 24.417 1.00 94.62 99 GLY A O 1
ATOM 786 N N . LYS A 1 100 ? -16.361 -3.319 22.466 1.00 94.62 100 LYS A N 1
ATOM 787 C CA . LYS A 1 100 ? -16.681 -4.753 22.560 1.00 94.62 100 LYS A CA 1
ATOM 788 C C . LYS A 1 100 ? -15.534 -5.599 22.010 1.00 94.62 100 LYS A C 1
ATOM 790 O O . LYS A 1 100 ? -15.156 -5.455 20.849 1.00 94.62 100 LYS A O 1
ATOM 795 N N . ARG A 1 101 ? -15.056 -6.569 22.800 1.00 93.38 101 ARG A N 1
ATOM 796 C CA . ARG A 1 101 ? -13.957 -7.469 22.396 1.00 93.38 101 ARG A CA 1
ATOM 797 C C . ARG A 1 101 ? -14.258 -8.258 21.116 1.00 93.38 101 ARG A C 1
ATOM 799 O O . ARG A 1 101 ? -13.360 -8.452 20.309 1.00 93.38 101 ARG A O 1
ATOM 806 N N . LYS A 1 102 ? -15.519 -8.651 20.894 1.00 93.88 102 LYS A N 1
ATOM 807 C CA . LYS A 1 102 ? -15.950 -9.328 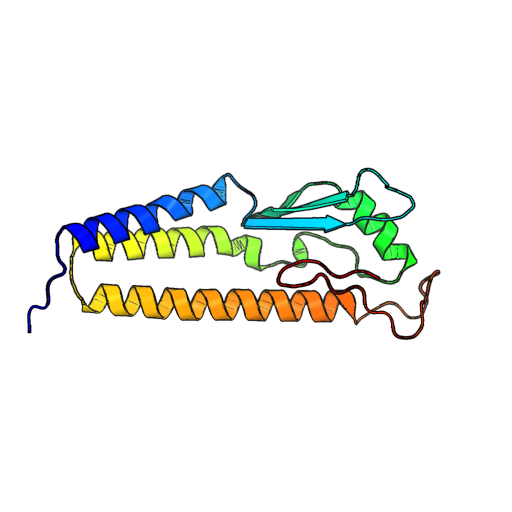19.657 1.00 93.88 102 LYS A CA 1
ATOM 808 C C . LYS A 1 102 ? -15.626 -8.507 18.403 1.00 93.88 102 LYS A C 1
ATOM 810 O O . LYS A 1 102 ? -15.077 -9.057 17.458 1.00 93.88 102 LYS A O 1
ATOM 815 N N . PHE A 1 103 ? -15.933 -7.208 18.402 1.00 95.12 103 PHE A N 1
ATOM 816 C CA . PHE A 1 103 ? -15.655 -6.356 17.244 1.00 95.12 103 PHE A CA 1
ATOM 817 C C . PHE A 1 103 ? -14.159 -6.132 17.047 1.00 95.12 103 PHE A C 1
ATOM 819 O O . PHE A 1 103 ? -13.710 -6.130 15.910 1.00 95.12 103 PHE A O 1
ATOM 826 N N . LEU A 1 104 ? -13.381 -6.027 18.131 1.00 95.62 104 LEU A N 1
ATOM 827 C CA . LEU A 1 104 ? -11.923 -5.960 18.024 1.00 95.62 104 LEU A CA 1
ATOM 828 C C . LEU A 1 104 ? -11.345 -7.209 17.349 1.00 95.62 104 LEU A C 1
ATOM 830 O O . LEU A 1 104 ? -10.497 -7.083 16.477 1.00 95.62 104 LEU A O 1
ATOM 834 N N . LEU A 1 105 ? -11.803 -8.404 17.732 1.00 95.75 105 LEU A N 1
ATOM 835 C CA . LEU A 1 105 ? -11.327 -9.652 17.129 1.00 95.75 105 LEU A CA 1
ATOM 836 C C . LEU A 1 105 ? -11.701 -9.753 15.645 1.00 95.75 105 LEU A C 1
ATOM 838 O O . LEU A 1 105 ? -10.872 -10.175 14.849 1.00 95.75 105 LEU A O 1
ATOM 842 N N . ILE A 1 106 ? -12.913 -9.327 15.273 1.00 96.31 106 ILE A N 1
ATOM 843 C CA . ILE A 1 106 ? -13.334 -9.253 13.864 1.00 96.31 106 ILE A CA 1
ATOM 844 C C . ILE A 1 106 ? -12.454 -8.262 13.097 1.00 96.31 106 ILE A C 1
ATOM 846 O O . ILE A 1 106 ? -11.945 -8.608 12.039 1.00 96.31 106 ILE A O 1
ATOM 850 N N . TYR A 1 107 ? -12.246 -7.061 13.643 1.00 96.94 107 TYR A N 1
ATOM 851 C CA . TYR A 1 107 ? -11.403 -6.034 13.034 1.00 96.94 107 TYR A CA 1
ATOM 852 C C . TYR A 1 107 ? -9.979 -6.544 12.801 1.00 96.94 107 TYR A C 1
ATOM 854 O O . TYR A 1 107 ? -9.510 -6.516 11.673 1.00 96.94 107 TYR A O 1
ATOM 862 N N . LEU A 1 108 ? -9.337 -7.108 13.830 1.00 96.56 108 LEU A N 1
ATOM 863 C CA . LEU A 1 108 ? -7.992 -7.677 13.715 1.00 96.56 108 LEU A CA 1
ATOM 864 C C . LEU A 1 108 ? -7.930 -8.827 12.705 1.00 96.56 108 LEU A C 1
ATOM 866 O O . LEU A 1 108 ? -7.010 -8.871 11.895 1.00 96.56 108 LEU A O 1
ATOM 870 N N . GLY A 1 109 ? -8.907 -9.739 12.733 1.00 97.94 109 GLY A N 1
ATOM 871 C CA . GLY A 1 109 ? -8.974 -10.852 11.787 1.00 97.94 109 GLY A CA 1
ATOM 872 C C . GLY A 1 109 ? -9.092 -10.374 10.341 1.00 97.94 109 GLY A C 1
ATOM 873 O O . GLY A 1 109 ? -8.363 -10.859 9.479 1.00 97.94 109 GLY A O 1
ATOM 874 N N . LEU A 1 110 ? -9.951 -9.382 10.086 1.00 97.50 110 LEU A N 1
ATOM 875 C CA . LEU A 1 110 ? -10.082 -8.771 8.765 1.00 97.50 110 LEU A CA 1
ATOM 876 C C . LEU A 1 110 ? -8.805 -8.034 8.361 1.00 97.50 110 LEU A C 1
ATOM 878 O O . LEU A 1 110 ? -8.349 -8.228 7.245 1.00 97.50 110 LEU A O 1
ATOM 882 N N . THR A 1 111 ? -8.181 -7.259 9.252 1.00 96.06 111 THR A N 1
ATOM 883 C CA . THR A 1 111 ? -6.932 -6.543 8.948 1.00 96.06 111 THR A CA 1
ATOM 884 C C . THR A 1 111 ? -5.803 -7.499 8.569 1.00 96.06 111 THR A C 1
ATOM 886 O O . THR A 1 111 ? -5.127 -7.266 7.571 1.00 96.06 111 THR A O 1
ATOM 889 N N . VAL A 1 112 ? -5.613 -8.591 9.319 1.00 97.38 112 VAL A N 1
ATOM 890 C CA . VAL A 1 112 ? -4.590 -9.602 9.000 1.00 97.38 112 VAL A CA 1
ATOM 891 C C . VAL A 1 112 ? -4.895 -10.277 7.666 1.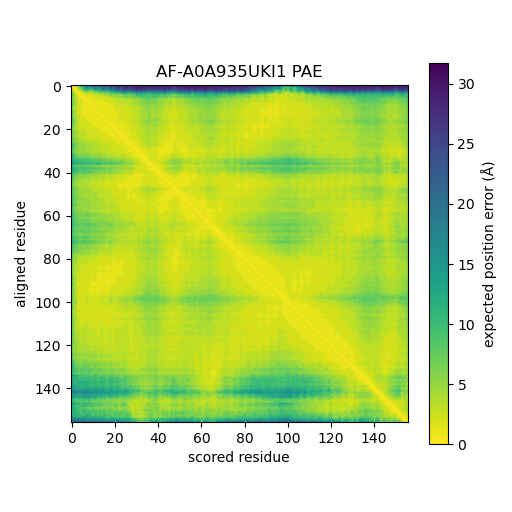00 97.38 112 VAL A C 1
ATOM 893 O O . VAL A 1 112 ? -4.007 -10.389 6.825 1.00 97.38 112 VAL A O 1
ATOM 896 N N . LEU A 1 113 ? -6.146 -10.691 7.447 1.00 97.62 113 LEU A N 1
ATOM 897 C CA . LEU A 1 113 ? -6.552 -11.336 6.201 1.00 97.62 113 LEU A CA 1
ATOM 898 C C . LEU A 1 113 ? -6.396 -10.397 4.998 1.00 97.62 113 LEU A C 1
ATOM 900 O O . LEU A 1 113 ? -5.818 -10.783 3.990 1.00 97.62 113 LEU A O 1
ATOM 904 N N . GLY A 1 114 ? -6.877 -9.160 5.111 1.00 95.56 114 GLY A N 1
ATOM 905 C CA . GLY A 1 114 ? -6.788 -8.146 4.065 1.00 95.56 114 GLY A CA 1
ATOM 906 C C . GLY A 1 114 ? -5.345 -7.782 3.733 1.00 95.56 114 GLY A C 1
ATOM 907 O O . GLY A 1 114 ? -4.993 -7.730 2.560 1.00 95.56 114 GLY A O 1
ATOM 908 N N . GLY A 1 115 ? -4.494 -7.605 4.749 1.00 94.31 115 GLY A N 1
ATOM 909 C CA . GLY A 1 115 ? -3.064 -7.363 4.551 1.00 94.31 115 GLY A CA 1
ATOM 910 C C . GLY A 1 115 ? -2.367 -8.531 3.851 1.00 94.31 115 GLY A C 1
ATOM 911 O O . GLY A 1 115 ? -1.626 -8.317 2.896 1.00 94.31 115 GLY A O 1
ATOM 912 N N . ALA A 1 116 ? -2.657 -9.769 4.264 1.00 96.69 116 ALA A N 1
ATOM 913 C CA . ALA A 1 116 ? -2.105 -10.962 3.626 1.00 96.69 116 ALA A CA 1
ATOM 914 C C . ALA A 1 116 ? -2.550 -11.099 2.160 1.00 96.69 116 ALA A C 1
ATOM 916 O O . ALA A 1 116 ? -1.723 -11.398 1.300 1.00 96.69 116 ALA A O 1
ATOM 917 N N . LEU A 1 117 ? -3.830 -10.846 1.864 1.00 95.75 117 LEU A N 1
ATOM 918 C CA . LEU A 1 117 ? -4.354 -10.867 0.497 1.00 95.75 117 LEU A CA 1
ATOM 919 C C . LEU A 1 117 ? -3.721 -9.776 -0.372 1.00 95.75 117 LEU A C 1
ATOM 921 O O . LEU A 1 117 ? -3.299 -10.078 -1.481 1.00 95.75 117 LEU A O 1
ATOM 925 N N . ALA A 1 118 ? -3.592 -8.548 0.138 1.00 92.56 118 ALA A N 1
ATOM 926 C CA . ALA A 1 118 ? -2.957 -7.448 -0.586 1.00 92.56 118 ALA A CA 1
ATOM 927 C C . ALA A 1 118 ? -1.479 -7.737 -0.893 1.00 92.56 118 ALA A C 1
ATOM 929 O O . ALA A 1 118 ? -1.023 -7.519 -2.011 1.00 92.56 118 ALA A O 1
ATOM 930 N N . MET A 1 119 ? -0.731 -8.283 0.072 1.00 93.56 119 MET A N 1
ATOM 931 C CA . MET A 1 119 ? 0.661 -8.687 -0.147 1.00 93.56 119 MET A CA 1
ATOM 932 C C . MET A 1 119 ? 0.786 -9.825 -1.162 1.00 93.56 119 MET A C 1
ATOM 934 O O . MET A 1 119 ? 1.690 -9.809 -1.997 1.00 93.56 119 MET A O 1
ATOM 938 N N . TYR A 1 120 ? -0.095 -10.825 -1.078 1.00 95.19 120 TYR A N 1
ATOM 939 C CA . TYR A 1 120 ? -0.104 -11.945 -2.013 1.00 95.19 120 TYR A CA 1
ATOM 940 C C . TYR A 1 120 ? -0.410 -11.478 -3.437 1.00 95.19 120 TYR A C 1
ATOM 942 O O . TYR A 1 120 ? 0.302 -11.856 -4.367 1.00 95.19 120 TYR A O 1
ATOM 950 N N . ASP A 1 121 ? -1.428 -10.636 -3.596 1.00 92.62 121 ASP A N 1
ATOM 951 C CA . ASP A 1 121 ? -1.808 -10.060 -4.881 1.00 92.62 121 ASP A CA 1
ATOM 952 C C . ASP A 1 121 ? -0.672 -9.216 -5.476 1.00 92.62 121 ASP A C 1
ATOM 954 O O . ASP A 1 121 ? -0.237 -9.465 -6.602 1.00 92.62 121 ASP A O 1
ATOM 958 N N . PHE A 1 122 ? -0.075 -8.326 -4.677 1.00 91.50 122 PHE A N 1
ATOM 959 C CA . PHE A 1 122 ? 1.053 -7.503 -5.111 1.00 91.50 122 PHE A CA 1
ATOM 960 C C . PHE A 1 122 ? 2.277 -8.347 -5.513 1.00 91.50 122 PHE A C 1
ATOM 962 O O . PHE A 1 122 ? 2.915 -8.077 -6.534 1.00 91.50 122 PHE A O 1
ATOM 969 N N . TYR A 1 123 ? 2.575 -9.426 -4.779 1.00 93.50 123 TYR A N 1
ATOM 970 C CA . TYR A 1 123 ? 3.625 -10.377 -5.155 1.00 93.50 123 TYR A CA 1
ATOM 971 C C . TYR A 1 123 ? 3.314 -11.095 -6.475 1.00 93.50 123 TYR A C 1
ATOM 973 O O . TYR A 1 123 ? 4.187 -11.197 -7.337 1.00 93.50 123 TYR A O 1
ATOM 981 N N . GLN A 1 124 ? 2.084 -11.585 -6.650 1.00 93.25 124 GLN A N 1
ATOM 982 C CA . GLN A 1 124 ? 1.650 -12.264 -7.875 1.00 93.25 124 GLN A CA 1
ATOM 983 C C . GLN A 1 124 ? 1.716 -11.335 -9.087 1.00 93.25 124 GLN A C 1
ATOM 985 O O . GLN A 1 124 ? 2.190 -11.744 -10.151 1.00 93.25 124 GLN A O 1
ATOM 990 N N . TRP A 1 125 ? 1.274 -10.087 -8.927 1.00 92.12 125 TRP A N 1
ATOM 991 C CA . TRP A 1 125 ? 1.385 -9.058 -9.950 1.00 92.12 125 TRP A CA 1
ATOM 992 C C . TRP A 1 125 ? 2.852 -8.815 -10.317 1.00 92.12 125 TRP A C 1
ATOM 994 O O . TRP A 1 125 ? 3.215 -8.962 -11.484 1.00 92.12 125 TRP A O 1
ATOM 1004 N N . GLY A 1 126 ? 3.718 -8.561 -9.328 1.00 91.81 126 GLY A N 1
ATOM 1005 C CA . GLY A 1 126 ? 5.145 -8.307 -9.551 1.00 91.81 126 GLY A CA 1
ATOM 1006 C C . GLY A 1 126 ? 5.873 -9.489 -10.194 1.00 91.81 126 GLY A C 1
ATOM 1007 O O . GLY A 1 126 ? 6.711 -9.298 -11.074 1.00 91.81 126 GLY A O 1
ATOM 1008 N N . TYR A 1 127 ? 5.520 -10.719 -9.814 1.00 93.06 127 TYR A N 1
ATOM 1009 C CA . TYR A 1 127 ? 6.070 -11.929 -10.419 1.00 93.06 127 TYR A CA 1
ATOM 1010 C C . TYR A 1 127 ? 5.697 -12.024 -11.899 1.00 93.06 127 TYR A C 1
ATOM 1012 O O . TYR A 1 127 ? 6.581 -12.145 -12.747 1.00 93.06 127 TYR A O 1
ATOM 1020 N N . LYS A 1 128 ? 4.403 -11.900 -12.228 1.00 91.88 128 LYS A N 1
ATOM 1021 C CA . LYS A 1 128 ? 3.920 -11.916 -13.619 1.00 91.88 128 LYS A CA 1
ATOM 1022 C C . LYS A 1 128 ? 4.544 -10.794 -14.442 1.00 91.88 128 LYS A C 1
ATOM 1024 O O . LYS A 1 128 ? 4.923 -11.026 -15.584 1.00 91.88 128 LYS A O 1
ATOM 1029 N N . TYR A 1 129 ? 4.648 -9.605 -13.862 1.00 91.31 129 TYR A N 1
ATOM 1030 C CA . TYR A 1 129 ? 5.215 -8.426 -14.499 1.00 91.31 129 TYR A CA 1
ATOM 1031 C C . TYR A 1 129 ? 6.714 -8.594 -14.804 1.00 91.31 129 TYR A C 1
ATOM 1033 O O . TYR A 1 129 ? 7.162 -8.241 -15.890 1.00 91.31 129 TYR A O 1
ATOM 1041 N N . GLY A 1 130 ? 7.472 -9.195 -13.882 1.00 91.12 130 GLY A N 1
ATOM 1042 C CA . GLY A 1 130 ? 8.920 -9.383 -14.008 1.00 91.12 130 GLY A CA 1
ATOM 1043 C C . GLY A 1 130 ? 9.389 -10.619 -14.780 1.00 91.12 130 GLY A C 1
ATOM 1044 O O . GLY A 1 130 ? 10.556 -10.657 -15.162 1.00 91.12 130 GLY A O 1
ATOM 1045 N N . HIS A 1 131 ? 8.528 -11.626 -14.980 1.00 91.12 131 HIS A N 1
ATOM 1046 C CA . HIS A 1 131 ? 8.904 -12.918 -15.585 1.00 91.12 131 HIS A CA 1
ATOM 1047 C C . HIS A 1 131 ? 8.235 -13.202 -16.932 1.00 91.12 131 HIS A C 1
ATOM 1049 O O . HIS A 1 131 ? 8.680 -14.087 -17.657 1.00 91.12 131 HIS A O 1
ATOM 1055 N N . ASN A 1 132 ? 7.162 -12.489 -17.276 1.00 92.12 132 ASN A N 1
ATOM 1056 C CA . ASN A 1 132 ? 6.478 -12.656 -18.554 1.00 92.12 132 ASN A CA 1
ATOM 1057 C C . ASN A 1 132 ? 6.949 -11.585 -19.544 1.00 92.12 132 ASN A C 1
ATOM 1059 O O . ASN A 1 132 ? 6.217 -10.631 -19.822 1.00 92.12 132 ASN A O 1
ATOM 1063 N N . LEU A 1 133 ? 8.200 -11.728 -19.988 1.00 92.31 133 LEU A N 1
ATOM 1064 C CA . LEU A 1 133 ? 8.862 -10.801 -20.902 1.00 92.31 133 LEU A CA 1
ATOM 1065 C C . LEU A 1 133 ? 8.597 -11.187 -22.360 1.00 92.31 133 LEU A C 1
ATOM 1067 O O . LEU A 1 133 ? 8.523 -12.371 -22.692 1.00 92.31 133 LEU A O 1
ATOM 1071 N N . ASP A 1 134 ? 8.475 -10.188 -23.228 1.00 92.00 134 ASP A N 1
ATOM 1072 C CA . ASP A 1 134 ? 8.339 -10.391 -24.668 1.00 92.00 134 ASP A CA 1
ATOM 1073 C C . ASP A 1 134 ? 9.630 -11.009 -25.251 1.00 92.00 134 ASP A C 1
ATOM 1075 O O . ASP A 1 134 ? 10.690 -10.379 -25.194 1.00 92.00 134 ASP A O 1
ATOM 1079 N N . PRO A 1 135 ? 9.575 -12.218 -25.847 1.00 89.88 135 PRO A N 1
ATOM 1080 C CA . PRO A 1 135 ? 10.748 -12.876 -26.426 1.00 89.88 135 PRO A CA 1
ATOM 1081 C C . PRO A 1 135 ? 11.262 -12.199 -27.705 1.00 89.88 135 PRO A C 1
ATOM 1083 O O . PRO A 1 135 ? 12.286 -12.609 -28.247 1.00 89.88 135 PRO A O 1
ATOM 1086 N N . THR A 1 136 ? 10.557 -11.195 -28.224 1.00 91.94 136 THR A N 1
ATOM 1087 C CA . THR A 1 136 ? 10.978 -10.386 -29.375 1.00 91.94 136 THR A CA 1
ATOM 1088 C C . THR A 1 136 ? 11.603 -9.052 -28.965 1.00 91.94 136 THR A C 1
ATOM 1090 O O . THR A 1 136 ? 11.989 -8.266 -29.831 1.00 91.94 136 THR A O 1
ATOM 1093 N N . ALA A 1 137 ? 11.744 -8.800 -27.658 1.00 92.00 137 ALA A N 1
ATOM 1094 C CA . ALA A 1 137 ? 12.311 -7.564 -27.145 1.00 92.00 137 ALA A CA 1
ATOM 1095 C C . ALA A 1 137 ? 13.750 -7.328 -27.643 1.00 92.00 137 ALA A C 1
ATOM 1097 O O . ALA A 1 137 ? 14.527 -8.288 -27.735 1.00 92.00 137 ALA A O 1
ATOM 1098 N N . PRO A 1 138 ? 14.1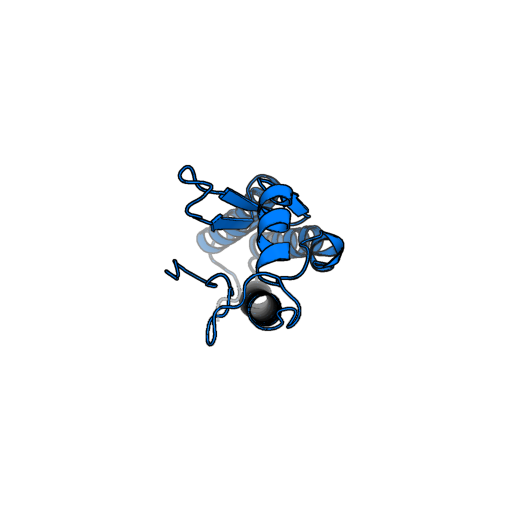31 -6.061 -27.913 1.00 90.38 138 PRO A N 1
ATOM 1099 C CA . PRO A 1 138 ? 15.468 -5.709 -28.391 1.00 90.38 138 PRO A CA 1
ATOM 1100 C C . PRO A 1 138 ? 16.613 -6.156 -27.475 1.00 90.38 138 PRO A C 1
ATOM 1102 O O . PRO A 1 138 ? 17.697 -6.478 -27.959 1.00 90.38 138 PRO A O 1
ATOM 1105 N N . ILE A 1 139 ? 16.392 -6.155 -26.159 1.00 87.06 139 ILE A N 1
ATOM 1106 C CA . ILE A 1 139 ? 17.379 -6.530 -25.149 1.00 87.06 139 ILE A CA 1
ATOM 1107 C C . ILE A 1 139 ? 16.861 -7.749 -24.395 1.00 87.06 139 ILE A C 1
ATOM 1109 O O . ILE A 1 139 ? 15.803 -7.711 -23.772 1.00 87.06 139 ILE A O 1
ATOM 1113 N N . GLN A 1 140 ? 17.646 -8.824 -24.416 1.00 85.56 140 GLN A N 1
ATOM 1114 C CA . GLN A 1 140 ? 17.363 -10.050 -23.679 1.00 85.56 140 GLN A CA 1
ATOM 1115 C C . GLN A 1 140 ? 18.616 -10.484 -22.939 1.00 85.56 140 GLN A C 1
ATOM 1117 O O . GLN A 1 140 ? 19.671 -10.677 -23.544 1.00 85.56 140 GLN A O 1
ATOM 1122 N N . ILE A 1 141 ? 18.492 -10.652 -21.626 1.00 84.88 141 ILE A N 1
ATOM 1123 C CA . ILE A 1 141 ? 19.574 -11.154 -20.785 1.00 84.88 141 ILE A CA 1
ATOM 1124 C C . ILE A 1 141 ? 19.155 -12.544 -20.287 1.00 84.88 141 ILE A C 1
ATOM 1126 O O . ILE A 1 141 ? 18.226 -12.649 -19.481 1.00 84.88 141 ILE A O 1
ATOM 1130 N N . PRO A 1 142 ? 19.782 -13.631 -20.776 1.00 83.00 142 PRO A N 1
ATOM 1131 C CA . PRO A 1 142 ? 19.399 -14.986 -20.398 1.00 83.00 142 PRO A CA 1
ATOM 1132 C C . PRO A 1 142 ? 19.446 -15.193 -18.881 1.00 83.00 142 PRO A C 1
ATOM 1134 O O . PRO A 1 142 ? 20.454 -14.914 -18.237 1.00 83.00 142 PRO A O 1
ATOM 1137 N N . GLY A 1 143 ? 18.350 -15.697 -18.311 1.00 81.50 143 GLY A N 1
ATOM 1138 C CA . GLY A 1 143 ? 18.236 -15.973 -16.875 1.00 81.50 143 GLY A CA 1
ATOM 1139 C C . GLY A 1 143 ? 17.872 -14.770 -15.998 1.00 81.50 143 GLY A C 1
ATOM 1140 O O . GLY A 1 143 ? 17.710 -14.951 -14.792 1.00 81.50 143 GLY A O 1
ATOM 1141 N N . PHE A 1 144 ? 17.703 -13.570 -16.564 1.00 82.12 144 PHE A N 1
ATOM 1142 C CA . PHE A 1 144 ? 17.243 -12.401 -15.813 1.00 82.12 144 PHE A CA 1
ATOM 1143 C C . PHE A 1 144 ? 15.714 -12.317 -15.754 1.00 82.12 144 PHE A C 1
ATOM 1145 O O . PHE A 1 144 ? 15.002 -12.656 -16.696 1.00 82.12 144 PHE A O 1
ATOM 1152 N N . SER A 1 145 ? 15.224 -11.814 -14.623 1.00 84.06 145 SER A N 1
ATOM 1153 C CA . SER A 1 145 ? 13.838 -11.402 -14.392 1.00 84.06 145 SER A CA 1
ATOM 1154 C C . SER A 1 145 ? 13.871 -9.999 -13.807 1.00 84.06 145 SER A C 1
ATOM 1156 O O . SER A 1 145 ? 14.710 -9.753 -12.944 1.00 84.06 145 SER A O 1
ATOM 1158 N N . TYR A 1 146 ? 12.930 -9.134 -14.153 1.00 87.75 146 TYR A N 1
ATOM 1159 C CA . TYR A 1 146 ? 12.916 -7.745 -13.680 1.00 87.75 146 TYR A CA 1
ATOM 1160 C C . TYR A 1 146 ? 11.845 -7.505 -12.610 1.00 87.75 146 TYR A C 1
ATOM 1162 O O . TYR A 1 146 ? 11.255 -6.433 -12.525 1.00 87.75 146 TYR A O 1
ATOM 1170 N N . GLN A 1 147 ? 11.552 -8.524 -11.794 1.00 89.75 147 GLN A N 1
ATOM 1171 C CA . GLN A 1 147 ? 10.581 -8.398 -10.708 1.00 89.75 147 GLN A CA 1
ATOM 1172 C C . GLN A 1 147 ? 11.102 -7.405 -9.652 1.00 89.75 147 GLN A C 1
ATOM 1174 O O . GLN A 1 147 ? 12.171 -7.656 -9.077 1.00 89.75 147 GLN A O 1
ATOM 1179 N N . PRO A 1 148 ? 10.348 -6.334 -9.336 1.00 86.25 148 PRO A N 1
ATOM 1180 C CA . PRO A 1 148 ? 10.650 -5.485 -8.192 1.00 86.25 148 PRO A CA 1
ATOM 1181 C C . PRO A 1 148 ? 10.531 -6.293 -6.889 1.00 86.25 148 PRO A C 1
ATOM 1183 O O . PRO A 1 148 ? 9.571 -7.061 -6.739 1.00 86.25 148 PRO A O 1
ATOM 1186 N N . PRO A 1 149 ? 11.479 -6.167 -5.944 1.00 87.38 149 PRO A N 1
ATOM 1187 C CA . PRO A 1 149 ? 11.383 -6.862 -4.669 1.00 87.38 149 PRO A CA 1
ATOM 1188 C C . PRO A 1 149 ? 10.163 -6.367 -3.886 1.00 87.38 149 PRO A C 1
ATOM 1190 O O . PRO A 1 149 ? 9.876 -5.173 -3.842 1.00 87.38 149 PRO A O 1
ATOM 1193 N N . LEU A 1 150 ? 9.464 -7.294 -3.225 1.00 86.19 150 LEU A N 1
ATOM 1194 C CA . LEU A 1 150 ? 8.348 -6.938 -2.345 1.00 86.19 150 LEU A CA 1
ATOM 1195 C C . LEU A 1 150 ? 8.822 -6.091 -1.156 1.00 86.19 150 LEU A C 1
ATOM 1197 O O . LEU A 1 150 ? 8.090 -5.231 -0.690 1.00 86.19 150 LEU A O 1
ATOM 1201 N N . LEU A 1 151 ? 10.031 -6.353 -0.654 1.00 87.31 151 LEU A N 1
ATOM 1202 C CA . LEU A 1 151 ? 10.670 -5.632 0.444 1.00 87.31 151 LEU A CA 1
ATOM 1203 C C . LEU A 1 151 ? 12.168 -5.497 0.151 1.00 87.31 151 LEU A C 1
ATOM 1205 O O . LEU A 1 151 ? 12.803 -6.473 -0.248 1.00 87.31 151 LEU A O 1
ATOM 1209 N N . GLY A 1 152 ? 12.736 -4.320 0.414 1.00 88.88 152 GLY A N 1
ATOM 1210 C CA . GLY A 1 152 ? 14.168 -4.061 0.252 1.00 88.88 152 GLY A CA 1
ATOM 1211 C C . GLY A 1 152 ? 14.566 -3.701 -1.180 1.00 88.88 152 GLY A C 1
ATOM 1212 O O . GLY A 1 152 ? 13.812 -3.042 -1.889 1.00 88.88 152 GLY A O 1
ATOM 1213 N N . HIS A 1 153 ? 15.769 -4.111 -1.578 1.00 85.06 153 HIS A N 1
ATOM 1214 C CA . HIS A 1 153 ? 16.348 -3.847 -2.894 1.00 85.06 153 HIS A CA 1
ATOM 1215 C C . HIS A 1 153 ? 16.770 -5.160 -3.555 1.00 85.06 153 HIS A C 1
ATOM 1217 O O . HIS A 1 153 ? 16.904 -6.194 -2.896 1.00 85.06 153 HIS A O 1
ATOM 1223 N N . LYS A 1 154 ? 16.952 -5.113 -4.871 1.00 81.75 154 LYS A N 1
ATOM 1224 C CA . LYS A 1 154 ? 17.515 -6.208 -5.646 1.00 81.75 154 LYS A CA 1
ATOM 1225 C C . LYS A 1 154 ? 18.431 -5.615 -6.702 1.00 81.75 154 LYS A C 1
ATOM 1227 O O . LYS A 1 154 ? 17.969 -4.822 -7.519 1.00 81.75 154 LYS A O 1
ATOM 1232 N N . ASP A 1 155 ? 19.690 -6.021 -6.648 1.00 76.12 155 ASP A N 1
ATOM 1233 C CA . ASP A 1 155 ? 20.713 -5.593 -7.592 1.00 76.12 155 ASP A CA 1
ATOM 1234 C C . ASP A 1 155 ? 20.747 -6.570 -8.771 1.00 76.12 155 ASP A C 1
ATOM 1236 O O . ASP A 1 155 ? 20.632 -7.788 -8.584 1.00 76.12 155 ASP A O 1
ATOM 1240 N N . TYR A 1 156 ? 20.860 -6.020 -9.978 1.00 67.44 156 TYR A N 1
ATOM 1241 C CA . TYR A 1 156 ? 20.910 -6.742 -11.248 1.00 67.44 156 TYR A CA 1
ATOM 1242 C C . TYR A 1 156 ? 22.146 -6.319 -12.035 1.00 67.44 156 TYR A C 1
ATOM 1244 O O . TYR A 1 156 ? 22.465 -5.109 -12.011 1.00 67.44 156 TYR A O 1
#

pLDDT: mean 92.61, std 6.38, range [53.31, 98.06]

Mean predicted aligned error: 4.36 Å